Protein AF-A0A964ZBW1-F1 (afdb_monomer)

Radius of gyration: 27.6 Å; Cα contacts (8 Å, |Δi|>4): 108; chains: 1; bounding box: 84×56×41 Å

Mean predicted aligned error: 14.52 Å

pLDDT: mean 73.51, std 18.36, range [41.0, 96.06]

Sequence (143 aa):
MKLNLQGILCLIVYFSMVITTFQQTAPAMDRKSDAPKLTPKEVFEKRLLPIFKSPDPSSCVQCHLSGVDLKDYILPSHEDTFVSLRDLGLIDLDAPEKSKILALINRGNGEGGGAAKIHQKIRDAELEAFTDWIKRSAADPKL

Foldseek 3Di:
DDDDDPDPPDDDPPPPDDPPPPPPPPPPPPPPPPPPPDALQRLCVVQVVVLLPDPDFQLLCQAPPPNDGPNNLDDPGSVSSLVSCVVVQQADLVCRLPRVVLVSLVRDPDDDDDVNVVSVVSSVSNSVSSSSSSVNVSPDPVD

Solvent-accessible surface area (backbone atoms only — not comparable to full-atom values): 9043 Å² total; per-residue (Å²): 137,80,89,84,95,84,75,86,82,86,79,74,100,72,83,84,83,81,83,72,79,80,75,78,75,69,76,85,72,81,68,71,70,84,63,83,78,71,50,42,56,50,39,34,62,71,53,46,46,56,56,60,69,39,91,60,79,54,64,34,61,77,44,78,53,84,93,47,48,63,61,78,60,60,47,102,42,57,64,57,21,51,51,51,36,37,76,71,64,32,45,34,73,93,45,44,90,69,11,51,54,55,56,49,46,68,44,69,88,79,67,86,59,71,68,41,53,55,52,47,54,50,30,53,51,50,43,52,44,49,50,55,29,44,50,45,38,62,69,35,91,91,103

Structure (mmCIF, N/CA/C/O backbone):
data_AF-A0A964ZBW1-F1
#
_entry.id   AF-A0A964ZBW1-F1
#
loop_
_atom_site.group_PDB
_atom_site.id
_atom_site.type_symbol
_atom_site.label_atom_id
_atom_site.label_alt_id
_atom_site.label_comp_id
_atom_site.label_asym_id
_atom_site.label_entity_id
_atom_site.label_seq_id
_atom_site.pdbx_PDB_ins_code
_atom_site.Cartn_x
_atom_site.Cartn_y
_atom_site.Cartn_z
_atom_site.occupancy
_atom_site.B_iso_or_equiv
_atom_site.auth_seq_id
_atom_site.auth_comp_id
_atom_site.auth_asym_id
_atom_site.auth_atom_id
_atom_site.pdbx_PDB_model_num
ATOM 1 N N . MET A 1 1 ? 70.724 31.265 -3.031 1.00 44.59 1 MET A N 1
ATOM 2 C CA . MET A 1 1 ? 71.498 30.837 -1.845 1.00 44.59 1 MET A CA 1
ATOM 3 C C . MET A 1 1 ? 71.174 31.794 -0.705 1.00 44.59 1 MET A C 1
ATOM 5 O O . MET A 1 1 ? 71.183 32.990 -0.955 1.00 44.59 1 MET A O 1
ATOM 9 N N . LYS A 1 2 ? 70.905 31.243 0.489 1.00 46.47 2 LYS A N 1
ATOM 10 C CA . LYS A 1 2 ? 70.581 31.892 1.780 1.00 46.47 2 LYS A CA 1
ATOM 11 C C . LYS A 1 2 ? 69.132 32.364 1.982 1.00 46.47 2 LYS A C 1
ATOM 13 O O . LYS A 1 2 ? 68.783 33.507 1.723 1.00 46.47 2 LYS A O 1
ATOM 18 N N . LEU A 1 3 ? 68.335 31.454 2.555 1.00 47.34 3 LEU A N 1
ATOM 19 C CA . LEU A 1 3 ? 67.307 31.817 3.532 1.00 47.34 3 LEU A CA 1
ATOM 20 C C . LEU A 1 3 ? 67.989 32.562 4.693 1.00 47.34 3 LEU A C 1
ATOM 22 O O . LEU A 1 3 ? 69.063 32.136 5.125 1.00 47.34 3 LEU A O 1
ATOM 26 N N . ASN A 1 4 ? 67.365 33.622 5.215 1.00 43.75 4 ASN A N 1
ATOM 27 C CA . ASN A 1 4 ? 67.713 34.151 6.531 1.00 43.75 4 ASN A CA 1
ATOM 28 C C . ASN A 1 4 ? 66.482 34.135 7.448 1.00 43.75 4 ASN A C 1
ATOM 30 O O . ASN A 1 4 ? 65.418 34.664 7.133 1.00 43.75 4 ASN A O 1
ATOM 34 N N . LEU A 1 5 ? 66.688 33.438 8.557 1.00 54.16 5 LEU A N 1
ATOM 35 C CA . LEU A 1 5 ? 65.768 32.900 9.538 1.00 54.16 5 LEU A CA 1
ATOM 36 C C . LEU A 1 5 ? 65.929 33.733 10.817 1.00 54.16 5 LEU A C 1
ATOM 38 O O . LEU A 1 5 ? 66.432 33.241 11.823 1.00 54.16 5 LEU A O 1
ATOM 42 N N . GLN A 1 6 ? 65.608 35.030 10.753 1.00 53.38 6 GLN A N 1
ATOM 43 C CA . GLN A 1 6 ? 65.904 35.942 11.869 1.00 53.38 6 GLN A CA 1
ATOM 44 C C . GLN A 1 6 ? 64.957 37.147 11.990 1.00 53.38 6 GLN A C 1
ATOM 46 O O . GLN A 1 6 ? 65.357 38.216 12.433 1.00 53.38 6 GLN A O 1
ATOM 51 N N . GLY A 1 7 ? 63.683 36.969 11.622 1.00 43.47 7 GLY A N 1
ATOM 52 C CA . GLY A 1 7 ? 62.650 38.004 11.788 1.00 43.47 7 GLY A CA 1
ATOM 53 C C . GLY A 1 7 ? 61.254 37.488 12.148 1.00 43.47 7 GLY A C 1
ATOM 54 O O . GLY A 1 7 ? 60.292 38.235 12.035 1.00 43.47 7 GLY A O 1
ATOM 55 N N . ILE A 1 8 ? 61.117 36.213 12.535 1.00 51.97 8 ILE A N 1
ATOM 56 C CA . ILE A 1 8 ? 59.806 35.583 12.814 1.00 51.97 8 ILE A CA 1
ATOM 57 C C . ILE A 1 8 ? 59.511 35.507 14.325 1.00 51.97 8 ILE A C 1
ATOM 59 O O . ILE A 1 8 ? 58.393 35.218 14.738 1.00 51.97 8 ILE A O 1
ATOM 63 N N . LEU A 1 9 ? 60.479 35.861 15.173 1.00 48.81 9 LEU A N 1
ATOM 64 C CA . LEU A 1 9 ? 60.223 36.186 16.572 1.00 48.81 9 LEU A CA 1
ATOM 65 C C . LEU A 1 9 ? 60.255 37.706 16.715 1.00 48.81 9 LEU A C 1
ATOM 67 O O . LEU A 1 9 ? 61.332 38.280 16.624 1.00 48.81 9 LEU A O 1
ATOM 71 N N . CYS A 1 10 ? 59.085 38.311 16.936 1.00 44.78 10 CYS A N 1
ATOM 72 C CA . CYS A 1 10 ? 58.839 39.615 17.586 1.00 44.78 10 CYS A CA 1
ATOM 73 C C . CYS A 1 10 ? 57.810 40.498 16.855 1.00 44.78 10 CYS A C 1
ATOM 75 O O . CYS A 1 10 ? 57.950 41.715 16.817 1.00 44.78 10 CYS A O 1
ATOM 77 N N . LEU A 1 11 ? 56.740 39.914 16.310 1.00 41.00 11 LEU A N 1
ATOM 78 C CA . LEU A 1 11 ? 55.524 40.667 16.009 1.00 41.00 11 LEU A CA 1
ATOM 79 C C . LEU A 1 11 ? 54.299 39.871 16.492 1.00 41.00 11 LEU A C 1
ATOM 81 O O . LEU A 1 11 ? 53.856 38.929 15.846 1.00 41.00 11 LEU A O 1
ATOM 85 N N . ILE A 1 12 ? 53.741 40.337 17.619 1.00 47.09 12 ILE A N 1
ATOM 86 C CA . ILE A 1 12 ? 52.287 40.389 17.863 1.00 47.09 12 ILE A CA 1
ATOM 87 C C . ILE A 1 12 ? 51.665 39.017 18.227 1.00 47.09 12 ILE A C 1
ATOM 89 O O . ILE A 1 12 ? 50.842 38.472 17.510 1.00 47.09 12 ILE A O 1
ATOM 93 N N . VAL A 1 13 ? 52.016 38.345 19.326 1.00 50.41 13 VAL A N 1
ATOM 94 C CA . VAL A 1 13 ? 51.515 38.518 20.721 1.00 50.41 13 VAL A CA 1
ATOM 95 C C . VAL A 1 13 ? 50.297 39.449 20.960 1.00 50.41 13 VAL A C 1
ATOM 97 O O . VAL A 1 13 ? 50.117 39.951 22.060 1.00 50.41 13 VAL A O 1
ATOM 100 N N . TYR A 1 14 ? 49.415 39.682 19.982 1.00 48.00 14 TYR A N 1
ATOM 101 C CA . TYR A 1 14 ? 48.236 40.561 20.149 1.00 48.00 14 TYR A CA 1
ATOM 102 C C . TYR A 1 14 ? 46.998 40.035 19.409 1.00 48.00 14 TYR A C 1
ATOM 104 O O . TYR A 1 14 ? 46.269 40.774 18.757 1.00 48.00 14 TYR A O 1
ATOM 112 N N . PHE A 1 15 ? 46.742 38.731 19.508 1.00 46.47 15 PHE A N 1
ATOM 113 C CA . PHE A 1 15 ? 45.448 38.160 19.114 1.00 46.47 15 PHE A CA 1
ATOM 114 C C . PHE A 1 15 ? 44.935 37.159 20.157 1.00 46.47 15 PHE A C 1
ATOM 116 O O . PHE A 1 15 ? 44.392 36.107 19.845 1.00 46.47 15 PHE A O 1
ATOM 123 N N . SER A 1 16 ? 45.137 37.503 21.429 1.00 49.66 16 SER A N 1
ATOM 124 C CA . SER A 1 16 ? 44.541 36.827 22.579 1.00 49.66 16 SER A CA 1
ATOM 125 C C . SER A 1 16 ? 43.699 37.840 23.332 1.00 49.66 16 SER A C 1
ATOM 127 O O . SER A 1 16 ? 44.218 38.491 24.227 1.00 49.66 16 SER A O 1
ATOM 129 N N . MET A 1 17 ? 42.434 38.005 22.947 1.00 52.00 17 MET A N 1
ATOM 130 C CA . MET A 1 17 ? 41.309 38.258 23.859 1.00 52.00 17 MET A CA 1
ATOM 131 C C . MET A 1 17 ? 40.070 38.692 23.075 1.00 52.00 17 MET A C 1
ATOM 133 O O . MET A 1 17 ? 40.115 39.621 22.279 1.00 52.00 17 MET A O 1
ATOM 137 N N . VAL A 1 18 ? 38.947 38.057 23.412 1.00 59.47 18 VAL A N 1
ATOM 138 C CA . VAL A 1 18 ? 37.574 38.423 23.039 1.00 59.47 18 VAL A CA 1
ATOM 139 C C . VAL A 1 18 ? 37.135 38.024 21.624 1.00 59.47 18 VAL A C 1
ATOM 141 O O . VAL A 1 18 ? 36.683 38.839 20.830 1.00 59.47 18 VAL A O 1
ATOM 144 N N . ILE A 1 19 ? 37.105 36.717 21.354 1.00 53.56 19 ILE A N 1
ATOM 145 C CA . ILE A 1 19 ? 35.885 36.167 20.747 1.00 53.56 19 ILE A CA 1
ATOM 146 C C . ILE A 1 19 ? 35.137 35.503 21.894 1.00 53.56 19 ILE A C 1
ATOM 148 O O . ILE A 1 19 ? 35.285 34.313 22.164 1.00 53.56 19 ILE A O 1
ATOM 152 N N . THR A 1 20 ? 34.410 36.332 22.645 1.00 55.03 20 THR A N 1
ATOM 153 C CA . THR A 1 20 ? 33.394 35.857 23.576 1.00 55.03 20 THR A CA 1
ATOM 154 C C . THR A 1 20 ? 32.469 34.947 22.790 1.00 55.03 20 THR A C 1
ATOM 156 O O . THR A 1 20 ? 31.887 35.347 21.782 1.00 55.03 20 THR A O 1
ATOM 159 N N . THR A 1 21 ? 32.386 33.710 23.251 1.00 60.09 21 THR A N 1
ATOM 160 C CA . THR A 1 21 ? 31.393 32.719 22.878 1.00 60.09 21 THR A CA 1
ATOM 161 C C . THR A 1 21 ? 30.005 33.350 22.927 1.00 60.09 21 THR A C 1
ATOM 163 O O . THR A 1 21 ? 29.377 33.432 23.981 1.00 60.09 21 THR A O 1
ATOM 166 N N . PHE A 1 22 ? 29.496 33.793 21.777 1.00 55.44 22 PHE A N 1
ATOM 167 C CA . PHE A 1 22 ? 28.068 34.024 21.621 1.00 55.44 22 PHE A CA 1
ATOM 168 C C . PHE A 1 22 ? 27.422 32.645 21.474 1.00 55.44 22 PHE A C 1
ATOM 170 O O . PHE A 1 22 ? 27.165 32.146 20.380 1.00 55.44 22 PHE A O 1
ATOM 177 N N . GLN A 1 23 ? 27.261 31.983 22.620 1.00 50.81 23 GLN A N 1
ATOM 178 C CA . GLN A 1 23 ? 26.439 30.798 22.772 1.00 50.81 23 GLN A CA 1
ATOM 179 C C . GLN A 1 23 ? 25.000 31.252 22.521 1.00 50.81 23 GLN A C 1
ATOM 181 O O . GLN A 1 23 ? 24.288 31.656 23.437 1.00 50.81 23 GLN A O 1
ATOM 186 N N . GLN A 1 24 ? 24.584 31.252 21.257 1.00 51.09 24 GLN A N 1
ATOM 187 C CA . GLN A 1 24 ? 23.188 31.424 20.900 1.00 51.09 24 GLN A CA 1
ATOM 188 C C . GLN A 1 24 ? 22.459 30.159 21.353 1.00 51.09 24 GLN A C 1
ATOM 190 O O . GLN A 1 24 ? 22.302 29.199 20.601 1.00 51.09 24 GLN A O 1
ATOM 195 N N . THR A 1 25 ? 22.049 30.131 22.619 1.00 57.84 25 THR A N 1
ATO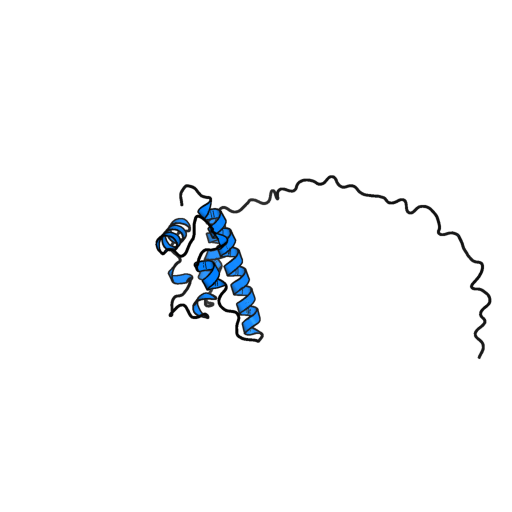M 196 C CA . THR A 1 25 ? 21.014 29.225 23.099 1.00 57.84 25 THR A CA 1
ATOM 197 C C . THR A 1 25 ? 19.711 29.661 22.447 1.00 57.84 25 THR A C 1
ATOM 199 O O . THR A 1 25 ? 18.910 30.401 23.013 1.00 57.84 25 THR A O 1
ATOM 202 N N . ALA A 1 26 ? 19.502 29.217 21.207 1.00 57.31 26 ALA A N 1
ATOM 203 C CA . ALA A 1 26 ? 18.154 29.132 20.685 1.00 57.31 26 ALA A CA 1
ATOM 204 C C . ALA A 1 26 ? 17.374 28.245 21.671 1.00 57.31 26 ALA A C 1
ATOM 206 O O . ALA A 1 26 ? 17.830 27.129 21.951 1.00 57.31 26 ALA A O 1
ATOM 207 N N . PRO A 1 27 ? 16.248 28.705 22.245 1.00 50.81 27 PRO A N 1
ATOM 208 C CA . PRO A 1 27 ? 15.366 27.784 22.933 1.00 50.81 27 PRO A CA 1
ATOM 209 C C . PRO A 1 27 ? 15.023 26.669 21.946 1.00 50.81 27 PRO A C 1
ATOM 211 O O . PRO A 1 27 ? 14.714 26.939 20.781 1.00 50.81 27 PRO A O 1
ATOM 214 N N . ALA A 1 28 ? 15.121 25.423 22.406 1.00 57.31 28 ALA A N 1
ATOM 215 C CA . ALA A 1 28 ? 14.582 24.275 21.704 1.00 57.31 28 ALA A CA 1
ATOM 216 C C . ALA A 1 28 ? 13.068 24.487 21.577 1.00 57.31 28 ALA A C 1
ATOM 218 O O . ALA A 1 28 ? 12.287 24.088 22.435 1.00 57.31 28 ALA A O 1
ATOM 219 N N . MET A 1 29 ? 12.666 25.192 20.521 1.00 48.38 29 MET A N 1
ATOM 220 C CA . MET A 1 29 ? 11.332 25.099 19.966 1.00 48.38 29 MET A CA 1
ATOM 221 C C . MET A 1 29 ? 11.163 23.627 19.618 1.00 48.38 29 MET A C 1
ATOM 223 O O . MET A 1 29 ? 11.760 23.138 18.656 1.00 48.38 29 MET A O 1
ATOM 227 N N . ASP A 1 30 ? 10.399 22.930 20.456 1.00 51.62 30 ASP A N 1
ATOM 228 C CA . ASP A 1 30 ? 9.661 21.731 20.096 1.00 51.62 30 ASP A CA 1
ATOM 229 C C . ASP A 1 30 ? 8.906 22.035 18.796 1.00 51.62 30 ASP A C 1
ATOM 231 O O . ASP A 1 30 ? 7.764 22.486 18.787 1.00 51.62 30 ASP A O 1
ATOM 235 N N . ARG A 1 31 ? 9.589 21.849 17.667 1.00 54.47 31 ARG A N 1
ATOM 236 C CA . ARG A 1 31 ? 8.966 21.710 16.363 1.00 54.47 31 ARG A CA 1
ATOM 237 C C . ARG A 1 31 ? 8.469 20.271 16.296 1.00 54.47 31 ARG A C 1
ATOM 239 O O . ARG A 1 31 ? 8.996 19.452 15.542 1.00 54.47 31 ARG A O 1
ATOM 246 N N . LYS A 1 32 ? 7.393 19.969 17.027 1.00 56.03 32 LYS A N 1
ATOM 247 C CA . LYS A 1 32 ? 6.338 19.141 16.443 1.00 56.03 32 LYS A CA 1
ATOM 248 C C . LYS A 1 32 ? 6.061 19.780 15.096 1.00 56.03 32 LYS A C 1
ATOM 250 O O . LYS A 1 32 ? 5.644 20.926 15.020 1.00 56.03 32 LYS A O 1
ATOM 255 N N . SER A 1 33 ? 6.494 19.104 14.043 1.00 45.69 33 SER A N 1
ATOM 256 C CA . SER A 1 33 ? 6.383 19.604 12.685 1.00 45.69 33 SER A CA 1
ATOM 257 C C . SER A 1 33 ? 4.916 19.946 12.415 1.00 45.69 33 SER A C 1
ATOM 259 O O . SER A 1 33 ? 4.112 19.042 12.223 1.00 45.69 33 SER A O 1
ATOM 261 N N . ASP A 1 34 ? 4.573 21.237 12.409 1.00 52.00 34 ASP A N 1
ATOM 262 C CA . ASP A 1 34 ? 3.251 21.760 12.027 1.00 52.00 34 ASP A CA 1
ATOM 263 C C . ASP A 1 34 ? 2.988 21.626 10.514 1.00 52.00 34 ASP A C 1
ATOM 265 O O . ASP A 1 34 ? 2.023 22.172 9.979 1.00 52.00 34 ASP A O 1
ATOM 269 N N . ALA A 1 35 ? 3.846 20.901 9.783 1.00 52.41 35 ALA A N 1
ATOM 270 C CA . ALA A 1 35 ? 3.511 20.451 8.444 1.00 52.41 35 ALA A CA 1
ATOM 271 C C . ALA A 1 35 ? 2.244 19.580 8.530 1.00 52.41 35 ALA A C 1
ATOM 273 O O . ALA A 1 35 ? 2.216 18.649 9.342 1.00 52.41 35 ALA A O 1
ATOM 274 N N . PRO A 1 36 ? 1.206 19.832 7.707 1.00 58.16 36 PRO A N 1
ATOM 275 C CA . PRO A 1 36 ? 0.001 19.016 7.709 1.00 58.16 36 PRO A CA 1
ATOM 276 C C . PRO A 1 36 ? 0.370 17.541 7.562 1.00 58.16 36 PRO A C 1
ATOM 278 O O . PRO A 1 36 ? 0.934 17.116 6.549 1.00 58.16 36 PRO A O 1
ATOM 281 N N . LYS A 1 37 ? 0.089 16.750 8.600 1.00 80.19 37 LYS A N 1
ATOM 282 C CA . LYS A 1 37 ? 0.318 15.310 8.562 1.00 80.19 37 LYS A CA 1
ATOM 283 C C . LYS A 1 37 ? -0.719 14.743 7.590 1.00 80.19 37 LYS A C 1
ATOM 285 O O . LYS A 1 37 ? -1.890 14.674 7.942 1.00 80.19 37 LYS A O 1
ATOM 290 N N . LEU A 1 38 ? -0.291 14.366 6.384 1.00 88.69 38 LEU A N 1
ATOM 291 C CA . LEU A 1 38 ? -1.180 13.820 5.349 1.00 88.69 38 LEU A CA 1
ATOM 292 C C . LEU A 1 38 ? -2.079 12.710 5.916 1.00 88.69 38 LEU A C 1
ATOM 294 O O . LEU A 1 38 ? -1.613 11.831 6.645 1.00 88.69 38 LEU A O 1
ATOM 298 N N . THR A 1 39 ? -3.361 12.728 5.580 1.00 92.75 39 THR A N 1
ATOM 299 C CA . THR A 1 39 ? -4.277 11.628 5.920 1.00 92.75 39 THR A CA 1
ATOM 300 C C . THR A 1 39 ? -3.859 10.326 5.212 1.00 92.75 39 THR A C 1
ATOM 302 O O . THR A 1 39 ? -3.140 10.390 4.210 1.00 92.75 39 THR A O 1
ATOM 305 N N . PRO A 1 40 ? -4.291 9.137 5.683 1.00 93.12 40 PRO A N 1
ATOM 306 C CA . PRO A 1 40 ? -4.052 7.878 4.970 1.00 93.12 40 PRO A CA 1
ATOM 307 C C . PRO A 1 40 ? -4.448 7.956 3.487 1.00 93.12 40 PRO A C 1
ATOM 309 O O . PRO A 1 40 ? -3.657 7.619 2.605 1.00 93.12 40 PRO A O 1
ATOM 312 N N . LYS A 1 41 ? -5.631 8.517 3.212 1.00 94.50 41 LYS A N 1
ATOM 313 C CA . LYS A 1 41 ? -6.131 8.775 1.860 1.00 94.50 41 LYS A CA 1
ATOM 314 C C . LYS A 1 41 ? -5.207 9.685 1.052 1.00 94.50 41 LYS A C 1
ATOM 316 O O . LYS A 1 41 ? -4.879 9.368 -0.084 1.00 94.50 41 LYS A O 1
ATOM 321 N N . GLU A 1 42 ? -4.740 10.792 1.623 1.00 94.44 42 GLU A N 1
ATOM 322 C CA . GLU A 1 42 ? -3.827 11.685 0.905 1.00 94.44 42 GLU A CA 1
ATOM 323 C C . GLU A 1 42 ? -2.466 11.044 0.627 1.00 94.44 42 GLU A C 1
ATOM 325 O O . GLU A 1 42 ? -1.884 11.302 -0.424 1.00 94.44 42 GLU A O 1
ATOM 330 N N . VAL A 1 43 ? -1.946 10.215 1.538 1.00 93.06 43 VAL A N 1
ATOM 331 C CA . VAL A 1 43 ? -0.731 9.426 1.280 1.00 93.06 43 VAL A CA 1
ATOM 332 C C . VAL A 1 43 ? -0.976 8.473 0.112 1.00 93.06 43 VAL A C 1
ATOM 334 O O . VAL A 1 43 ? -0.161 8.420 -0.810 1.00 93.06 43 VAL A O 1
ATOM 337 N N . PHE A 1 44 ? -2.118 7.786 0.100 1.00 92.50 44 PHE A N 1
ATOM 338 C CA . PHE A 1 44 ? -2.512 6.914 -1.001 1.00 92.50 44 PHE A CA 1
ATOM 339 C C . PHE A 1 44 ? -2.574 7.665 -2.338 1.00 92.50 44 PHE A C 1
ATOM 341 O O . PHE A 1 44 ? -1.904 7.298 -3.302 1.00 92.50 44 PHE A O 1
ATOM 348 N N . GLU A 1 45 ? -3.303 8.775 -2.391 1.00 92.50 45 GLU A N 1
ATOM 349 C CA . GLU A 1 45 ? -3.517 9.531 -3.625 1.00 92.50 45 GLU A CA 1
ATOM 350 C C . GLU A 1 45 ? -2.253 10.230 -4.137 1.00 92.50 45 GLU A C 1
ATOM 352 O O . GLU A 1 45 ? -2.010 10.260 -5.344 1.00 92.50 45 GLU A O 1
ATOM 357 N N . LYS A 1 46 ? -1.445 10.799 -3.235 1.00 92.19 46 LYS A N 1
ATOM 358 C CA . LYS A 1 46 ? -0.281 11.622 -3.603 1.00 92.19 46 LYS A CA 1
ATOM 359 C C . LYS A 1 46 ? 0.995 10.810 -3.793 1.00 92.19 46 LYS A C 1
ATOM 361 O O . LYS A 1 46 ? 1.887 11.277 -4.496 1.00 92.19 46 LYS A O 1
ATOM 366 N N . ARG A 1 47 ? 1.123 9.644 -3.148 1.00 90.31 47 ARG A N 1
ATOM 367 C CA . ARG A 1 47 ? 2.376 8.866 -3.134 1.00 90.31 47 ARG A CA 1
ATOM 368 C C . ARG A 1 47 ? 2.229 7.483 -3.752 1.00 90.31 47 ARG A C 1
ATOM 370 O O . ARG A 1 47 ? 3.115 7.082 -4.491 1.00 90.31 47 ARG A O 1
ATOM 377 N N . LEU A 1 48 ? 1.128 6.779 -3.493 1.00 86.81 48 LEU A N 1
ATOM 378 C CA . LEU A 1 48 ? 0.933 5.406 -3.969 1.00 86.81 48 LEU A CA 1
ATOM 379 C C . LEU A 1 48 ? 0.328 5.363 -5.380 1.00 86.81 48 LEU A C 1
ATOM 381 O O . LEU A 1 48 ? 0.895 4.734 -6.269 1.00 86.81 48 LEU A O 1
ATOM 385 N N . LEU A 1 49 ? -0.758 6.100 -5.640 1.00 87.38 49 LEU A N 1
ATOM 386 C CA . LEU A 1 49 ? -1.392 6.126 -6.966 1.00 87.38 49 LEU A CA 1
ATOM 387 C C . LEU A 1 49 ? -0.443 6.513 -8.116 1.00 87.38 49 LEU A C 1
ATOM 389 O O . LEU A 1 49 ? -0.532 5.874 -9.166 1.00 87.38 49 LEU A O 1
ATOM 393 N N . PRO A 1 50 ? 0.458 7.509 -7.985 1.00 86.56 50 PRO A N 1
ATOM 394 C CA . PRO A 1 50 ? 1.389 7.844 -9.063 1.00 86.56 50 PRO A CA 1
ATOM 395 C C . PRO A 1 50 ? 2.354 6.705 -9.406 1.00 86.56 50 PRO A C 1
ATOM 397 O O . PRO A 1 50 ? 2.661 6.513 -10.580 1.00 86.56 50 PRO A O 1
ATOM 400 N N . ILE A 1 51 ? 2.786 5.925 -8.409 1.00 77.31 51 ILE A N 1
ATOM 401 C CA . ILE A 1 51 ? 3.652 4.756 -8.608 1.00 77.31 51 ILE A CA 1
ATOM 402 C C . ILE A 1 51 ? 2.917 3.710 -9.460 1.00 77.31 51 ILE A C 1
ATOM 404 O O . ILE A 1 51 ? 3.470 3.210 -10.435 1.00 77.31 51 ILE A O 1
ATOM 408 N N . PHE A 1 52 ? 1.642 3.438 -9.168 1.00 73.06 52 PHE A N 1
ATOM 409 C CA . PHE A 1 52 ? 0.856 2.445 -9.916 1.00 73.06 52 PHE A CA 1
ATOM 410 C C . PHE A 1 52 ? 0.471 2.891 -11.323 1.00 73.06 52 PHE A C 1
ATOM 412 O O . PHE A 1 52 ? 0.397 2.069 -12.235 1.00 73.06 52 PHE A O 1
ATOM 419 N N . LYS A 1 53 ? 0.232 4.191 -11.510 1.00 78.94 53 LYS A N 1
ATOM 420 C CA . LYS A 1 53 ? -0.093 4.774 -12.819 1.00 78.94 53 LYS A CA 1
ATOM 421 C C . LYS A 1 53 ? 1.125 4.924 -13.725 1.00 78.94 53 LYS A C 1
ATOM 423 O O . LYS A 1 53 ? 0.947 5.216 -14.907 1.00 78.94 53 LYS A O 1
ATOM 428 N N . SER A 1 54 ? 2.336 4.747 -13.195 1.00 76.25 54 SER A N 1
ATOM 429 C CA . SER A 1 54 ? 3.539 4.750 -14.016 1.00 76.25 54 SER A CA 1
ATOM 430 C C . SER A 1 54 ? 3.453 3.644 -15.077 1.00 76.25 54 SER A C 1
ATOM 432 O O . SER A 1 54 ? 3.020 2.527 -14.764 1.00 76.25 54 SER A O 1
ATOM 434 N N . PRO A 1 55 ? 3.860 3.918 -16.330 1.00 72.44 55 PRO A N 1
ATOM 435 C CA . PRO A 1 55 ? 4.030 2.874 -17.335 1.00 72.44 55 PRO A CA 1
ATOM 436 C C . PRO A 1 55 ? 5.159 1.903 -16.964 1.00 72.44 55 PRO A C 1
ATOM 438 O O . PRO A 1 55 ? 5.188 0.785 -17.477 1.00 72.44 55 PRO A O 1
ATOM 441 N N . ASP A 1 56 ? 6.055 2.303 -16.058 1.00 70.31 56 ASP A N 1
ATOM 442 C CA . ASP A 1 56 ? 7.098 1.427 -15.548 1.00 70.31 56 ASP A CA 1
ATOM 443 C C . ASP A 1 56 ? 6.495 0.315 -14.664 1.00 70.31 56 ASP A C 1
ATOM 445 O O . ASP A 1 56 ? 5.501 0.534 -13.950 1.00 70.31 56 ASP A O 1
ATOM 449 N N . PRO A 1 57 ? 7.065 -0.901 -14.706 1.00 65.69 57 PRO A N 1
ATOM 450 C CA . PRO A 1 57 ? 6.686 -1.965 -13.786 1.00 65.69 57 PRO A CA 1
ATOM 451 C C . PRO A 1 57 ? 6.948 -1.553 -12.331 1.00 65.69 57 PRO A C 1
ATOM 453 O O . PRO A 1 57 ? 7.969 -0.925 -12.041 1.00 65.69 57 PRO A O 1
ATOM 456 N N . SER A 1 58 ? 6.055 -1.946 -11.413 1.00 65.94 58 SER A N 1
ATOM 457 C CA . SER A 1 58 ? 6.337 -1.829 -9.975 1.00 65.94 58 SER A CA 1
ATOM 458 C C . SER A 1 58 ? 7.547 -2.691 -9.608 1.00 65.94 58 SER A C 1
ATOM 460 O O . SER A 1 58 ? 7.881 -3.653 -10.309 1.00 65.94 58 SER A O 1
ATOM 462 N N . SER A 1 59 ? 8.214 -2.411 -8.488 1.00 63.72 59 SER A N 1
ATOM 463 C CA . SER A 1 59 ? 9.343 -3.267 -8.094 1.00 63.72 59 SER A CA 1
ATOM 464 C C . SER A 1 59 ? 8.940 -4.723 -7.794 1.00 63.72 59 SER A C 1
ATOM 466 O O . SER A 1 59 ? 9.776 -5.629 -7.870 1.00 63.72 59 SER A O 1
ATOM 468 N N . CYS A 1 60 ? 7.652 -4.963 -7.514 1.00 55.56 60 CYS A N 1
ATOM 469 C CA . CYS A 1 60 ? 7.100 -6.270 -7.161 1.00 55.56 60 CYS A CA 1
ATOM 470 C C . CYS A 1 60 ? 7.087 -7.265 -8.330 1.00 55.56 60 CYS A C 1
ATOM 472 O O . CYS A 1 60 ? 7.357 -8.448 -8.111 1.00 55.56 60 CYS A O 1
ATOM 474 N N . VAL A 1 61 ? 6.868 -6.816 -9.575 1.00 53.97 61 VAL A N 1
ATOM 475 C CA . VAL A 1 61 ? 6.898 -7.726 -10.742 1.00 53.97 61 VAL A CA 1
ATOM 476 C C . VAL A 1 61 ? 8.306 -8.205 -11.092 1.00 53.97 61 VAL A C 1
ATOM 478 O O . VAL A 1 61 ? 8.465 -9.178 -11.824 1.00 53.97 61 VAL A O 1
ATOM 481 N N . GLN A 1 62 ? 9.341 -7.553 -10.558 1.00 54.88 62 GLN A N 1
ATOM 482 C CA . GLN A 1 62 ? 10.728 -7.922 -10.827 1.00 54.88 62 GLN A CA 1
ATOM 483 C C . GLN A 1 62 ? 11.244 -9.034 -9.899 1.00 54.88 62 GLN A C 1
ATOM 485 O O . GLN A 1 62 ? 12.281 -9.623 -10.191 1.00 54.88 62 GLN A O 1
ATOM 490 N N . CYS A 1 63 ? 10.545 -9.348 -8.796 1.00 54.16 63 CYS A N 1
ATOM 491 C CA . CYS A 1 63 ? 11.126 -10.134 -7.702 1.00 54.16 63 CYS A CA 1
ATOM 492 C C . CYS A 1 63 ? 10.284 -11.330 -7.226 1.00 54.16 63 CYS A C 1
ATOM 494 O O . CYS A 1 63 ? 10.195 -11.610 -6.033 1.00 54.16 63 CYS A O 1
ATOM 496 N N . HIS A 1 64 ? 9.792 -12.148 -8.160 1.00 45.59 64 HIS A N 1
ATOM 497 C CA . HIS A 1 64 ? 9.402 -13.543 -7.881 1.00 45.59 64 HIS A CA 1
ATOM 498 C C . HIS A 1 64 ? 8.020 -13.793 -7.248 1.00 45.59 64 HIS A C 1
ATOM 500 O O . HIS A 1 64 ? 7.706 -14.950 -6.951 1.00 45.59 64 HIS A O 1
ATOM 506 N N . LEU A 1 65 ? 7.155 -12.785 -7.088 1.00 46.12 65 LEU A N 1
ATOM 507 C CA . LEU A 1 65 ? 5.755 -13.033 -6.722 1.00 46.12 65 LEU A CA 1
ATOM 508 C C . LEU A 1 65 ? 4.952 -13.494 -7.952 1.00 46.12 65 LEU A C 1
ATOM 510 O O . LEU A 1 65 ? 4.094 -12.776 -8.432 1.00 46.12 65 LEU A O 1
ATOM 514 N N . SER A 1 66 ? 5.273 -14.672 -8.498 1.00 48.44 66 SER A N 1
ATOM 515 C CA . SER A 1 66 ? 4.413 -15.478 -9.389 1.00 48.44 66 SER A CA 1
ATOM 516 C C . SER A 1 66 ? 3.535 -14.702 -10.394 1.00 48.44 66 SER A C 1
ATOM 518 O O . SER A 1 66 ? 2.346 -14.978 -10.502 1.00 48.44 66 SER A O 1
ATOM 520 N N . GLY A 1 67 ? 4.096 -13.724 -11.115 1.00 52.50 67 GLY A N 1
ATOM 521 C CA . GLY A 1 67 ? 3.357 -12.963 -12.131 1.00 52.50 67 GLY A CA 1
ATOM 522 C C . GLY A 1 67 ? 2.260 -12.027 -11.606 1.00 52.50 67 GLY A C 1
ATOM 523 O O . GLY A 1 67 ? 1.378 -11.679 -12.381 1.00 52.50 67 GLY A O 1
ATOM 524 N N . VAL A 1 68 ? 2.302 -11.632 -10.331 1.00 57.34 68 VAL A N 1
ATOM 525 C CA . VAL A 1 68 ? 1.345 -10.691 -9.732 1.00 57.34 68 VAL A CA 1
ATOM 526 C C . VAL A 1 68 ? 1.996 -9.314 -9.604 1.00 57.34 68 VAL A C 1
ATOM 528 O O . VAL A 1 68 ? 3.040 -9.169 -8.960 1.00 57.34 68 VAL A O 1
ATOM 531 N N . ASP A 1 69 ? 1.394 -8.305 -10.232 1.00 68.50 69 ASP A N 1
ATOM 532 C CA . ASP A 1 69 ? 1.814 -6.913 -10.088 1.00 68.50 69 ASP A CA 1
ATOM 533 C C . ASP A 1 69 ? 1.223 -6.342 -8.798 1.00 68.50 69 ASP A C 1
ATOM 535 O O . ASP A 1 69 ? 0.083 -6.617 -8.434 1.00 68.50 69 ASP A O 1
ATOM 539 N N . LEU A 1 70 ? 1.977 -5.489 -8.106 1.00 68.56 70 LEU A N 1
ATOM 540 C CA . LEU A 1 70 ? 1.441 -4.706 -6.997 1.00 68.56 70 LEU A CA 1
ATOM 541 C C . LEU A 1 70 ? 0.189 -3.920 -7.415 1.00 68.56 70 LEU A C 1
ATOM 543 O O . LEU A 1 70 ? -0.710 -3.729 -6.600 1.00 68.56 70 LEU A O 1
ATOM 547 N N . LYS A 1 71 ? 0.116 -3.524 -8.695 1.00 74.44 71 LYS A N 1
ATOM 548 C CA . LYS A 1 71 ? -1.053 -2.890 -9.320 1.00 74.44 71 LYS A CA 1
ATOM 549 C C . LYS A 1 71 ? -2.326 -3.744 -9.221 1.00 74.44 71 LYS A C 1
ATOM 551 O O . LYS A 1 71 ? -3.403 -3.166 -9.119 1.00 74.44 71 LYS A O 1
ATOM 556 N N . ASP A 1 72 ? -2.216 -5.072 -9.172 1.00 76.81 72 ASP A N 1
ATOM 557 C CA . ASP A 1 72 ? -3.367 -5.986 -9.095 1.00 76.81 72 ASP A CA 1
ATOM 558 C C . ASP A 1 72 ? -4.079 -5.932 -7.736 1.00 76.81 72 ASP A C 1
ATOM 560 O O . ASP A 1 72 ? -5.235 -6.335 -7.614 1.00 76.81 72 ASP A O 1
ATOM 564 N N . TYR A 1 73 ? -3.410 -5.410 -6.706 1.00 76.50 73 TYR A N 1
ATOM 565 C CA . TYR A 1 73 ? -3.982 -5.261 -5.369 1.00 76.50 73 TYR A CA 1
ATOM 566 C C . TYR A 1 73 ? -4.626 -3.891 -5.129 1.00 76.50 73 TYR A C 1
ATOM 568 O O . TYR A 1 73 ? -5.217 -3.675 -4.070 1.00 76.50 73 TYR A O 1
ATOM 576 N N . ILE A 1 74 ? -4.507 -2.960 -6.079 1.00 81.06 74 ILE A N 1
ATOM 577 C CA . ILE A 1 74 ? -4.965 -1.580 -5.916 1.00 81.06 74 ILE A CA 1
ATOM 578 C C . ILE A 1 74 ? -6.390 -1.445 -6.435 1.00 81.06 74 ILE A C 1
ATOM 580 O O . ILE A 1 74 ? -6.665 -1.593 -7.625 1.00 81.06 74 ILE A O 1
ATOM 584 N N . LEU A 1 75 ? -7.296 -1.127 -5.518 1.00 85.94 75 LEU A N 1
ATOM 585 C CA . LEU A 1 75 ? -8.704 -0.892 -5.801 1.00 85.94 75 LEU A CA 1
ATOM 586 C C . LEU A 1 75 ? -8.973 0.614 -5.998 1.00 85.94 75 LEU A C 1
ATOM 588 O O . LEU A 1 75 ? -8.094 1.444 -5.746 1.00 85.94 75 LEU A O 1
ATOM 592 N N . PRO A 1 76 ? -10.172 1.006 -6.478 1.00 86.31 76 PRO A N 1
ATOM 593 C CA . PRO A 1 76 ? -10.474 2.399 -6.818 1.00 86.31 76 PRO A CA 1
ATOM 594 C C . PRO A 1 76 ? -10.328 3.402 -5.665 1.00 86.31 76 PRO A C 1
ATOM 596 O O . PRO A 1 76 ? -10.214 4.601 -5.924 1.00 86.31 76 PRO A O 1
ATOM 599 N N . SER A 1 77 ? -10.338 2.934 -4.414 1.00 90.12 77 SER A N 1
ATOM 600 C CA . SER A 1 77 ? -10.191 3.763 -3.221 1.00 90.12 77 SER A CA 1
ATOM 601 C C . SER A 1 77 ? -9.086 3.268 -2.283 1.00 90.12 77 SER A C 1
ATOM 603 O O . SER A 1 77 ? -8.634 2.117 -2.337 1.00 90.12 77 SER A O 1
ATOM 605 N N . HIS A 1 78 ? -8.654 4.174 -1.406 1.00 93.06 78 HIS A N 1
ATOM 606 C CA . HIS A 1 78 ? -7.712 3.885 -0.331 1.00 93.06 78 HIS A CA 1
ATOM 607 C C . HIS A 1 78 ? -8.272 2.810 0.610 1.00 93.06 78 HIS A C 1
ATOM 609 O O . HIS A 1 78 ? -7.551 1.882 0.981 1.00 93.06 78 HIS A O 1
ATOM 615 N N . GLU A 1 79 ? -9.537 2.961 0.983 1.00 94.81 79 GLU A N 1
ATOM 616 C CA . GLU A 1 79 ? -10.251 2.122 1.931 1.00 94.81 79 GLU A CA 1
ATOM 617 C C . GLU A 1 79 ? -10.380 0.700 1.385 1.00 94.81 79 GLU A C 1
ATOM 619 O O . GLU A 1 79 ? -9.955 -0.249 2.043 1.00 94.81 79 GLU A O 1
ATOM 624 N N . ASP A 1 80 ? -10.850 0.563 0.141 1.00 92.00 80 ASP A N 1
ATOM 625 C CA . ASP A 1 80 ? -10.995 -0.739 -0.516 1.00 92.00 80 ASP A CA 1
ATOM 626 C C . ASP A 1 80 ? -9.639 -1.442 -0.636 1.00 92.00 80 ASP A C 1
ATOM 628 O O . ASP A 1 80 ? -9.517 -2.631 -0.345 1.00 92.00 80 ASP A O 1
ATOM 632 N N . THR A 1 81 ? -8.593 -0.700 -1.018 1.00 92.19 81 THR A N 1
ATOM 633 C CA . THR A 1 81 ? -7.239 -1.255 -1.142 1.00 92.19 81 THR A CA 1
ATOM 634 C C . THR A 1 81 ? -6.719 -1.755 0.206 1.00 92.19 81 THR A C 1
ATOM 636 O O . THR A 1 81 ? -6.181 -2.858 0.291 1.00 92.19 81 THR A O 1
ATOM 639 N N . PHE A 1 82 ? -6.877 -0.963 1.270 1.00 94.62 82 PHE A N 1
ATOM 640 C CA . PHE A 1 82 ? -6.404 -1.339 2.602 1.00 94.62 82 PHE A CA 1
ATOM 641 C C . PHE A 1 82 ? -7.154 -2.560 3.143 1.00 94.62 82 PHE A C 1
ATOM 643 O O . PHE A 1 82 ? -6.517 -3.517 3.584 1.00 94.62 82 PHE A O 1
ATOM 650 N N . VAL A 1 83 ? -8.487 -2.556 3.044 1.00 94.06 83 VAL A N 1
ATOM 651 C CA . VAL A 1 83 ? -9.346 -3.671 3.469 1.00 94.06 83 VAL A CA 1
ATOM 652 C C . VAL A 1 83 ? -9.002 -4.944 2.702 1.00 94.06 83 VAL A C 1
ATOM 654 O O . VAL A 1 83 ? -8.785 -5.980 3.320 1.00 94.06 83 VAL A O 1
ATOM 657 N N . SER A 1 84 ? -8.852 -4.865 1.378 1.00 91.88 84 SER A N 1
ATOM 658 C CA . SER A 1 84 ? -8.467 -6.012 0.549 1.00 91.88 84 SER A CA 1
ATOM 659 C C . SER A 1 84 ? -7.116 -6.600 0.976 1.00 91.88 84 SER A C 1
ATOM 661 O O . SER A 1 84 ? -7.001 -7.799 1.228 1.00 91.88 84 SER A O 1
ATOM 663 N N . LEU A 1 85 ? -6.089 -5.760 1.143 1.00 92.12 85 LEU A N 1
ATOM 664 C CA . LEU A 1 85 ? -4.758 -6.208 1.569 1.00 92.12 85 LEU A CA 1
ATOM 665 C C . LEU A 1 85 ? -4.752 -6.791 2.994 1.00 92.1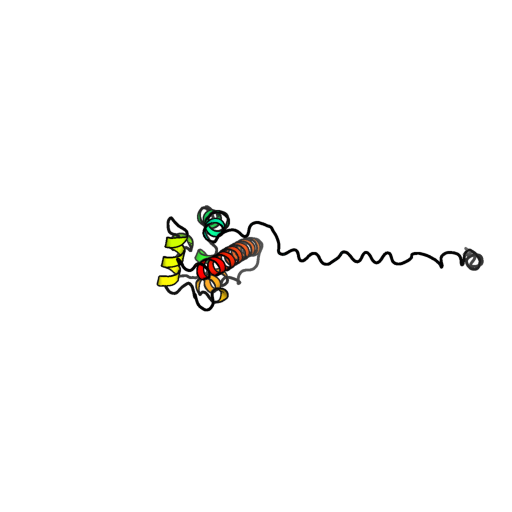2 85 LEU A C 1
ATOM 667 O O . LEU A 1 85 ? -4.027 -7.755 3.263 1.00 92.12 85 LEU A O 1
ATOM 671 N N . ARG A 1 86 ? -5.552 -6.232 3.907 1.00 94.75 86 ARG A N 1
ATOM 672 C CA . ARG A 1 86 ? -5.760 -6.765 5.260 1.00 94.75 86 ARG A CA 1
ATOM 673 C C . ARG A 1 86 ? -6.435 -8.132 5.212 1.00 94.75 86 ARG A C 1
ATOM 675 O O . ARG A 1 86 ? -5.928 -9.073 5.817 1.00 94.75 86 ARG A O 1
ATOM 682 N N . ASP A 1 87 ? -7.521 -8.263 4.459 1.00 93.38 87 ASP A N 1
ATOM 683 C CA . ASP A 1 87 ? -8.324 -9.489 4.385 1.00 93.38 87 ASP A CA 1
ATOM 684 C C . ASP A 1 87 ? -7.567 -10.630 3.678 1.00 93.38 87 ASP A C 1
ATOM 686 O O . ASP A 1 87 ? -7.727 -11.801 4.020 1.00 93.38 87 ASP A O 1
ATOM 690 N N . LEU A 1 88 ? -6.652 -10.295 2.762 1.00 89.81 88 LEU A N 1
ATOM 691 C CA . LEU A 1 88 ? -5.684 -11.230 2.171 1.00 89.81 88 LEU A CA 1
ATOM 692 C C . LEU A 1 88 ? -4.532 -11.611 3.125 1.00 89.81 88 LEU A C 1
ATOM 694 O O . LEU A 1 88 ? -3.668 -12.421 2.773 1.00 89.81 88 LEU A O 1
ATOM 698 N N . GLY A 1 89 ? -4.476 -11.029 4.326 1.00 92.06 89 GLY A N 1
ATOM 699 C CA . GLY A 1 89 ? -3.429 -11.273 5.319 1.00 92.06 89 GLY A CA 1
ATOM 700 C C . GLY A 1 89 ? -2.053 -10.739 4.910 1.00 92.06 89 GLY A C 1
ATOM 701 O O . GLY A 1 89 ? -1.030 -11.311 5.319 1.00 92.06 89 GLY A O 1
ATOM 702 N N . LEU A 1 90 ? -2.020 -9.700 4.064 1.00 91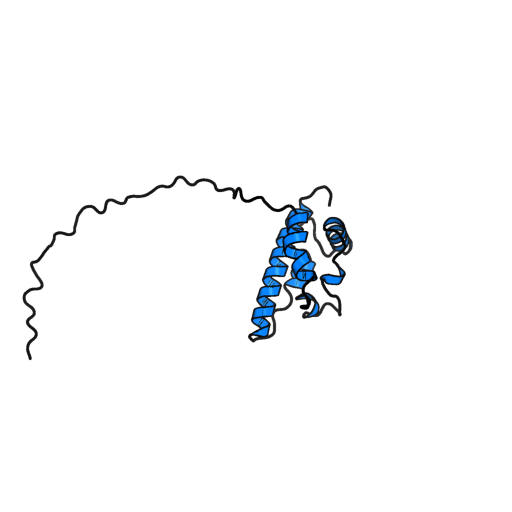.06 90 LEU A N 1
ATOM 703 C CA . LEU A 1 90 ? -0.808 -9.007 3.611 1.00 91.06 90 LEU A CA 1
ATOM 704 C C . LEU A 1 90 ? -0.450 -7.810 4.500 1.00 91.06 90 LEU A C 1
ATOM 706 O O . LEU A 1 90 ? 0.731 -7.456 4.578 1.00 91.06 90 LEU A O 1
ATOM 710 N N . ILE A 1 91 ? -1.444 -7.226 5.173 1.00 94.62 91 ILE A N 1
ATOM 711 C CA . ILE A 1 91 ? -1.282 -6.192 6.200 1.00 94.62 91 ILE A CA 1
ATOM 712 C C . ILE A 1 91 ? -1.458 -6.810 7.585 1.00 94.62 91 ILE A C 1
ATOM 714 O O . ILE A 1 91 ? -2.379 -7.588 7.817 1.00 94.62 91 ILE A O 1
ATOM 718 N N . ASP A 1 92 ? -0.559 -6.441 8.491 1.00 95.75 92 ASP A N 1
ATOM 719 C CA . ASP A 1 92 ? -0.614 -6.779 9.910 1.00 95.75 92 ASP A CA 1
ATOM 720 C C . ASP A 1 92 ? -1.070 -5.532 10.684 1.00 95.75 92 ASP A C 1
ATOM 722 O O . ASP A 1 92 ? -0.409 -4.495 10.630 1.00 95.75 92 ASP A O 1
ATOM 726 N N . LEU A 1 93 ? -2.228 -5.606 11.346 1.00 94.81 93 LEU A N 1
ATOM 727 C CA . LEU A 1 93 ? -2.773 -4.480 12.113 1.00 94.81 93 LEU A CA 1
ATOM 728 C C . LEU A 1 93 ? -2.080 -4.302 13.468 1.00 94.81 93 LEU A C 1
ATOM 730 O O . LEU A 1 93 ? -1.979 -3.175 13.952 1.00 94.81 93 LEU A O 1
ATOM 734 N N . ASP A 1 94 ? -1.582 -5.389 14.058 1.00 94.81 94 ASP A N 1
ATOM 735 C CA . ASP A 1 94 ? -0.907 -5.365 15.356 1.00 94.81 94 ASP A CA 1
ATOM 736 C C . ASP A 1 94 ? 0.538 -4.867 15.210 1.00 94.81 94 ASP A C 1
ATOM 738 O O . ASP A 1 94 ? 1.064 -4.169 16.081 1.00 94.81 94 ASP A O 1
ATOM 742 N N . ALA A 1 95 ? 1.180 -5.201 14.087 1.00 95.94 95 ALA A N 1
ATOM 743 C CA . ALA A 1 95 ? 2.524 -4.759 13.736 1.00 95.94 95 ALA A CA 1
ATOM 744 C C . ALA A 1 95 ? 2.604 -4.260 12.275 1.00 95.94 95 ALA A C 1
ATOM 746 O O . ALA A 1 95 ? 3.190 -4.938 11.424 1.00 95.94 95 ALA A O 1
ATOM 747 N N . PRO A 1 96 ? 2.098 -3.045 11.972 1.00 95.50 96 PRO A N 1
ATOM 748 C CA . PRO A 1 96 ? 2.067 -2.457 10.626 1.00 95.50 96 PRO A CA 1
ATOM 749 C C . PRO A 1 96 ? 3.386 -2.538 9.851 1.00 95.50 96 PRO A C 1
ATOM 751 O O . PRO A 1 96 ? 3.398 -2.867 8.664 1.00 95.50 96 PRO A O 1
ATOM 754 N N . GLU A 1 97 ? 4.517 -2.292 10.514 1.00 93.56 97 GLU A N 1
ATOM 755 C CA . GLU A 1 97 ? 5.859 -2.373 9.925 1.00 93.56 97 GLU A CA 1
ATOM 756 C C . GLU A 1 97 ? 6.329 -3.794 9.580 1.00 93.56 97 GLU A C 1
ATOM 758 O O . GLU A 1 97 ? 7.305 -3.948 8.847 1.00 93.56 97 GLU A O 1
ATOM 763 N N . LYS A 1 98 ? 5.655 -4.829 10.091 1.00 94.06 98 LYS A N 1
ATOM 764 C CA . LYS A 1 98 ? 5.931 -6.242 9.794 1.00 94.06 98 LYS A CA 1
ATOM 765 C C . LYS A 1 98 ? 4.996 -6.824 8.735 1.00 94.06 98 LYS A C 1
ATOM 767 O O . LYS A 1 98 ? 5.108 -8.008 8.419 1.00 94.06 98 LYS A O 1
ATOM 772 N N . SER A 1 99 ? 4.113 -6.002 8.165 1.00 94.25 99 SER A N 1
ATOM 773 C CA . SER A 1 99 ? 3.201 -6.403 7.093 1.00 94.25 99 SER A CA 1
ATOM 774 C C . SER A 1 99 ? 3.947 -7.126 5.968 1.00 94.25 99 SER A C 1
ATOM 776 O O . SER A 1 99 ? 4.972 -6.647 5.471 1.00 94.25 99 SER A O 1
ATOM 778 N N . LYS A 1 100 ? 3.420 -8.274 5.526 1.00 90.44 100 LYS A N 1
ATOM 779 C CA . LYS A 1 100 ? 4.059 -9.114 4.498 1.00 90.44 100 LYS A CA 1
ATOM 780 C C . LYS A 1 100 ? 4.296 -8.345 3.202 1.00 90.44 100 LYS A C 1
ATOM 782 O O . LYS A 1 100 ? 5.323 -8.555 2.565 1.00 90.44 100 LYS A O 1
ATOM 787 N N . ILE A 1 101 ? 3.395 -7.429 2.843 1.00 86.75 101 ILE A N 1
ATOM 788 C CA . ILE A 1 101 ? 3.535 -6.590 1.645 1.00 86.75 101 ILE A CA 1
ATOM 789 C C . ILE A 1 101 ? 4.828 -5.756 1.655 1.00 86.75 101 ILE A C 1
ATOM 791 O O . ILE A 1 101 ? 5.484 -5.634 0.626 1.00 86.75 101 ILE A O 1
ATOM 795 N N . LEU A 1 102 ? 5.269 -5.275 2.824 1.00 89.94 102 LEU A N 1
ATOM 796 C CA . LEU A 1 102 ? 6.526 -4.530 2.962 1.00 89.94 102 LEU A CA 1
ATOM 797 C C . LEU A 1 102 ? 7.738 -5.438 2.739 1.00 89.94 102 LEU A C 1
ATOM 799 O O . LEU A 1 102 ? 8.702 -5.053 2.079 1.00 89.94 102 LEU A O 1
ATOM 803 N N . ALA A 1 103 ? 7.677 -6.673 3.244 1.00 86.25 103 ALA A N 1
ATOM 804 C CA . ALA A 1 103 ? 8.720 -7.663 3.006 1.00 86.25 103 ALA A CA 1
ATOM 805 C C . ALA A 1 103 ? 8.814 -8.057 1.523 1.00 86.25 103 ALA A C 1
ATOM 807 O O . ALA A 1 103 ? 9.916 -8.313 1.040 1.00 86.25 103 ALA A O 1
ATOM 808 N N . LEU A 1 104 ? 7.685 -8.089 0.807 1.00 80.06 104 LEU A N 1
ATOM 809 C CA . LEU A 1 104 ? 7.643 -8.356 -0.632 1.00 80.06 104 LEU A CA 1
ATOM 810 C C . LEU A 1 104 ? 8.281 -7.219 -1.438 1.00 80.06 104 LEU A C 1
ATOM 812 O O . LEU A 1 104 ? 9.152 -7.499 -2.254 1.00 80.06 104 LEU A O 1
ATOM 816 N N . ILE A 1 105 ? 7.940 -5.960 -1.146 1.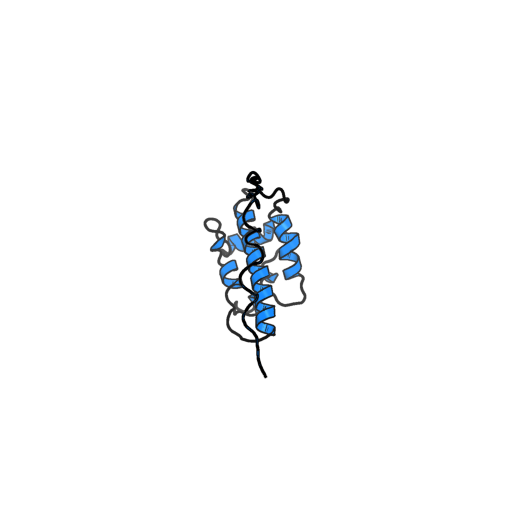00 80.88 105 ILE A N 1
ATOM 817 C CA . ILE A 1 105 ? 8.551 -4.779 -1.789 1.00 80.88 105 ILE A CA 1
ATOM 818 C C . ILE A 1 105 ? 10.071 -4.742 -1.544 1.00 80.88 105 ILE A C 1
ATOM 820 O O . ILE A 1 105 ? 10.859 -4.442 -2.440 1.00 80.88 105 ILE A O 1
ATOM 824 N N . ASN A 1 106 ? 10.507 -5.086 -0.329 1.00 80.19 106 ASN A N 1
ATOM 825 C CA . ASN A 1 106 ? 11.923 -5.063 0.041 1.00 80.19 106 ASN A CA 1
ATOM 826 C C . ASN A 1 106 ? 12.727 -6.265 -0.506 1.00 80.19 106 ASN A C 1
ATOM 828 O O . ASN A 1 106 ? 13.962 -6.248 -0.528 1.00 80.19 106 ASN A O 1
ATOM 832 N N . ARG A 1 107 ? 12.060 -7.341 -0.939 1.00 71.44 107 ARG A N 1
ATOM 833 C CA . ARG A 1 107 ? 12.715 -8.542 -1.468 1.00 71.44 107 ARG A CA 1
ATOM 834 C C . ARG A 1 107 ? 13.060 -8.309 -2.939 1.00 71.44 107 ARG A C 1
ATOM 836 O O . ARG A 1 107 ? 12.243 -8.562 -3.802 1.00 71.44 107 ARG A O 1
ATOM 843 N N . GLY A 1 108 ? 14.278 -7.846 -3.219 1.00 58.94 108 GLY A N 1
ATOM 844 C CA . GLY A 1 108 ? 14.738 -7.610 -4.599 1.00 58.94 108 GLY A CA 1
ATOM 845 C C . GLY A 1 108 ? 16.199 -7.192 -4.759 1.00 58.94 108 GLY A C 1
ATOM 846 O O . GLY A 1 108 ? 16.589 -6.642 -5.787 1.00 58.94 108 GLY A O 1
ATOM 847 N N . ASN A 1 109 ? 17.019 -7.408 -3.732 1.00 54.41 109 ASN A N 1
ATOM 848 C CA . ASN A 1 109 ? 18.408 -6.963 -3.715 1.00 54.41 109 ASN A CA 1
ATOM 849 C C . ASN A 1 109 ? 19.308 -8.074 -4.273 1.00 54.41 109 ASN A C 1
ATOM 851 O O . ASN A 1 109 ? 19.633 -9.013 -3.549 1.00 54.41 109 ASN A O 1
ATOM 855 N N . GLY A 1 110 ? 19.673 -8.009 -5.557 1.00 51.72 110 GLY A N 1
ATOM 856 C CA . GLY A 1 110 ? 20.481 -9.077 -6.158 1.00 51.72 110 GLY A CA 1
ATOM 857 C C . GLY A 1 110 ? 21.345 -8.713 -7.359 1.00 51.72 110 GLY A C 1
ATOM 858 O O . GLY A 1 110 ? 22.439 -9.255 -7.482 1.00 51.72 110 GLY A O 1
ATOM 859 N N . GLU A 1 111 ? 20.929 -7.795 -8.228 1.00 51.50 111 GLU A N 1
ATOM 860 C CA . GLU A 1 111 ? 21.674 -7.565 -9.473 1.00 51.50 111 GLU A CA 1
ATOM 861 C C . GLU A 1 111 ? 22.469 -6.261 -9.399 1.00 51.50 111 GLU A C 1
ATOM 863 O O . GLU A 1 111 ? 21.960 -5.245 -8.947 1.00 51.50 111 GLU A O 1
ATOM 868 N N . GLY A 1 112 ? 23.753 -6.280 -9.762 1.00 55.41 112 GLY A N 1
ATOM 869 C CA . GLY A 1 112 ? 24.606 -5.087 -9.781 1.00 55.41 112 GLY A CA 1
ATOM 870 C C . GLY A 1 112 ? 24.437 -4.274 -11.071 1.00 55.41 112 GLY A C 1
ATOM 871 O O . GLY A 1 112 ? 24.182 -4.837 -12.129 1.00 55.41 112 GLY A O 1
ATOM 872 N N . GLY A 1 113 ? 24.609 -2.945 -11.014 1.00 56.72 113 GLY A N 1
ATOM 873 C CA . GLY A 1 113 ? 24.632 -2.071 -12.203 1.00 56.72 113 GLY A CA 1
ATOM 874 C C . GLY A 1 113 ? 23.870 -0.745 -12.058 1.00 56.72 113 GLY A C 1
ATOM 875 O O . GLY A 1 113 ? 23.387 -0.394 -10.984 1.00 56.72 113 GLY A O 1
ATOM 876 N N . GLY A 1 114 ? 23.776 0.029 -13.147 1.00 54.06 114 GLY A N 1
ATOM 877 C CA . GLY A 1 114 ? 23.037 1.304 -13.185 1.00 54.06 114 GLY A CA 1
ATOM 878 C C . GLY A 1 114 ? 21.515 1.127 -13.116 1.00 54.06 114 GLY A C 1
ATOM 879 O O . GLY A 1 114 ? 20.860 1.805 -12.327 1.00 54.06 114 GLY A O 1
ATOM 880 N N . ALA A 1 115 ? 20.974 0.160 -13.866 1.00 59.41 115 ALA A N 1
ATOM 881 C CA . ALA A 1 115 ? 19.564 -0.229 -13.797 1.00 59.41 115 ALA A CA 1
ATOM 882 C C . ALA A 1 115 ? 19.190 -0.685 -12.379 1.00 59.41 115 ALA A C 1
ATOM 884 O O . ALA A 1 115 ? 18.229 -0.191 -11.802 1.00 59.41 115 ALA A O 1
ATOM 885 N N . ALA A 1 116 ? 20.033 -1.505 -11.748 1.00 64.75 116 ALA A N 1
ATOM 886 C CA . ALA A 1 116 ? 19.845 -1.932 -10.366 1.00 64.75 116 ALA A CA 1
ATOM 887 C C . ALA A 1 116 ? 19.726 -0.779 -9.358 1.00 64.75 116 ALA A C 1
ATOM 889 O O . ALA A 1 116 ? 18.901 -0.842 -8.451 1.00 64.75 116 ALA A O 1
ATOM 890 N N . LYS A 1 1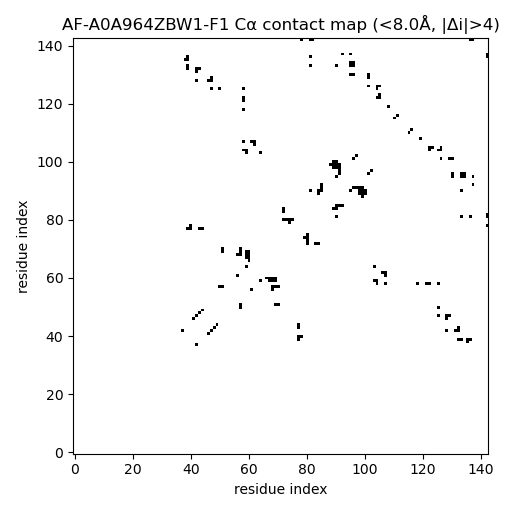17 ? 20.506 0.299 -9.527 1.00 64.81 117 LYS A N 1
ATOM 891 C CA . LYS A 1 117 ? 20.409 1.499 -8.678 1.00 64.81 117 LYS A CA 1
ATOM 892 C C . LYS A 1 117 ? 19.108 2.270 -8.897 1.00 64.81 117 LYS A C 1
ATOM 894 O O . LYS A 1 117 ? 18.563 2.803 -7.936 1.00 64.81 117 LYS A O 1
ATOM 899 N N . ILE A 1 118 ? 18.622 2.355 -10.137 1.00 64.81 118 ILE A N 1
ATOM 900 C CA . ILE A 1 118 ? 17.322 2.974 -10.442 1.00 64.81 118 ILE A CA 1
ATOM 901 C C . ILE A 1 118 ? 16.202 2.142 -9.812 1.00 64.81 118 ILE A C 1
ATOM 903 O O . ILE A 1 118 ? 15.366 2.693 -9.101 1.00 64.81 118 ILE A O 1
ATOM 907 N N . HIS A 1 119 ? 16.250 0.818 -9.966 1.00 73.75 119 HIS A N 1
ATOM 908 C CA . HIS A 1 119 ? 15.296 -0.095 -9.338 1.00 73.75 119 HIS A CA 1
ATOM 909 C C . HIS A 1 119 ? 15.339 -0.022 -7.810 1.00 73.75 119 HIS A C 1
ATOM 911 O O . HIS A 1 119 ? 14.292 -0.066 -7.171 1.00 73.75 119 HIS A O 1
ATOM 917 N N . GLN A 1 120 ? 16.521 0.167 -7.217 1.00 80.31 120 GLN A N 1
ATOM 918 C CA . GLN A 1 120 ? 16.635 0.358 -5.775 1.00 80.31 120 GLN A CA 1
ATOM 919 C C . GLN A 1 120 ? 15.951 1.645 -5.309 1.00 80.31 120 GLN A C 1
ATOM 921 O O . GLN A 1 120 ? 15.203 1.608 -4.344 1.00 80.31 120 GLN A O 1
ATOM 926 N N . LYS A 1 121 ? 16.131 2.765 -6.021 1.00 81.38 121 LYS A N 1
ATOM 927 C CA . LYS A 1 121 ? 15.456 4.026 -5.672 1.00 81.38 121 LYS A CA 1
ATOM 928 C C . LYS A 1 121 ? 13.934 3.918 -5.755 1.00 81.38 121 LYS A C 1
ATOM 930 O O . LYS A 1 121 ? 13.244 4.488 -4.917 1.00 81.38 121 LYS A O 1
ATOM 935 N N . ILE A 1 122 ? 13.423 3.203 -6.759 1.00 79.44 122 ILE A N 1
ATOM 936 C CA . ILE A 1 122 ? 11.983 2.949 -6.904 1.00 79.44 122 ILE A CA 1
ATOM 937 C C . ILE A 1 122 ? 11.487 2.097 -5.731 1.00 79.44 122 ILE A C 1
ATOM 939 O O . ILE A 1 122 ? 10.519 2.480 -5.083 1.00 79.44 122 ILE A O 1
ATOM 943 N N . ARG A 1 123 ? 12.199 1.014 -5.390 1.00 80.94 123 ARG A N 1
ATOM 944 C CA . ARG A 1 123 ? 11.895 0.177 -4.217 1.00 80.94 123 ARG A CA 1
ATOM 945 C C . ARG A 1 123 ? 11.872 0.966 -2.919 1.00 80.94 123 ARG A C 1
ATOM 947 O O . ARG A 1 123 ? 10.941 0.809 -2.141 1.00 80.94 123 ARG A O 1
ATOM 954 N N . ASP A 1 124 ? 12.874 1.807 -2.689 1.00 86.19 124 ASP A N 1
ATOM 955 C CA . ASP A 1 124 ? 12.964 2.601 -1.465 1.00 86.19 124 ASP A CA 1
ATOM 956 C C . ASP A 1 124 ? 11.771 3.568 -1.360 1.00 86.19 124 ASP A C 1
ATOM 958 O O . ASP A 1 124 ? 11.146 3.665 -0.305 1.00 86.19 124 ASP A O 1
ATOM 962 N N . ALA A 1 125 ? 11.400 4.223 -2.468 1.00 86.50 125 ALA A N 1
ATOM 963 C CA . ALA A 1 125 ? 10.245 5.118 -2.519 1.00 86.50 125 ALA A CA 1
ATOM 964 C C . ALA A 1 125 ? 8.912 4.377 -2.303 1.00 86.50 125 ALA A C 1
ATOM 966 O O . ALA A 1 125 ? 8.048 4.861 -1.569 1.00 86.50 125 ALA A O 1
ATOM 967 N N . GLU A 1 126 ? 8.755 3.199 -2.912 1.00 85.31 126 GLU A N 1
ATOM 968 C CA . GLU A 1 126 ? 7.599 2.319 -2.719 1.00 85.31 126 GLU A CA 1
ATOM 969 C C . GLU A 1 126 ? 7.491 1.859 -1.266 1.00 85.31 126 GLU A C 1
ATOM 971 O O . GLU A 1 126 ? 6.439 2.011 -0.643 1.00 85.31 126 GLU A O 1
ATOM 976 N N . LEU A 1 127 ? 8.586 1.350 -0.701 1.00 89.81 127 LEU A N 1
ATOM 977 C CA . LEU A 1 127 ? 8.636 0.851 0.666 1.00 89.81 127 LEU A CA 1
ATOM 978 C C . LEU A 1 127 ? 8.316 1.960 1.668 1.00 89.81 127 LEU A C 1
ATOM 980 O O . LEU A 1 127 ? 7.541 1.742 2.601 1.00 89.81 127 LEU A O 1
ATOM 984 N N . GLU A 1 128 ? 8.872 3.155 1.469 1.00 92.06 128 GLU A N 1
ATOM 985 C CA . GLU A 1 128 ? 8.597 4.314 2.315 1.00 92.06 128 GLU A CA 1
ATOM 986 C C . GLU A 1 128 ? 7.119 4.725 2.238 1.00 92.06 128 GLU A C 1
ATOM 988 O O . GLU A 1 128 ? 6.471 4.909 3.274 1.00 92.06 128 GLU A O 1
ATOM 993 N N . ALA A 1 129 ? 6.569 4.831 1.023 1.00 91.19 129 ALA A N 1
ATOM 994 C CA . ALA A 1 129 ? 5.178 5.215 0.810 1.00 91.19 129 ALA A CA 1
ATOM 995 C C . ALA A 1 129 ? 4.206 4.197 1.421 1.00 91.19 129 ALA A C 1
ATOM 997 O O . ALA A 1 129 ? 3.295 4.593 2.151 1.00 91.19 129 ALA A O 1
ATOM 998 N N . PHE A 1 130 ? 4.427 2.899 1.191 1.00 92.50 130 PHE A N 1
ATOM 999 C CA . PHE A 1 130 ? 3.614 1.835 1.779 1.00 92.50 130 PHE A CA 1
ATOM 1000 C C . PHE A 1 130 ? 3.738 1.790 3.300 1.00 92.50 130 PHE A C 1
ATOM 1002 O O . PHE A 1 130 ? 2.728 1.665 3.985 1.00 92.50 130 PHE A O 1
ATOM 1009 N N . THR A 1 131 ? 4.945 1.930 3.850 1.00 95.00 131 THR A N 1
ATOM 1010 C CA . THR A 1 131 ? 5.141 1.890 5.307 1.00 95.00 131 THR A CA 1
ATOM 1011 C C . THR A 1 131 ? 4.394 3.029 5.999 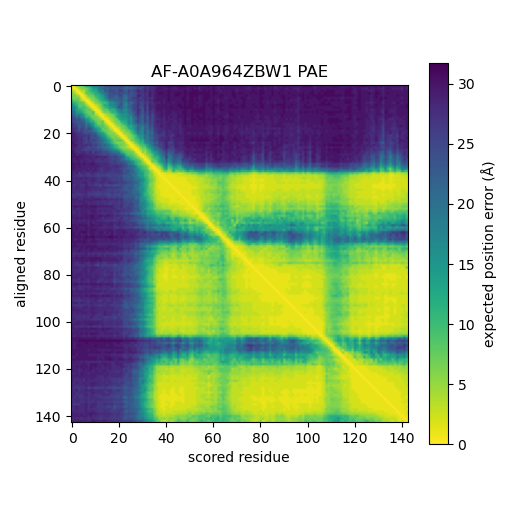1.00 95.00 131 THR A C 1
ATOM 1013 O O . THR A 1 131 ? 3.703 2.800 6.992 1.00 95.00 131 THR A O 1
ATOM 1016 N N . ASP A 1 132 ? 4.515 4.258 5.486 1.00 95.50 132 ASP A N 1
ATOM 1017 C CA . ASP A 1 132 ? 3.808 5.423 6.034 1.00 95.50 132 ASP A CA 1
ATOM 1018 C C . ASP A 1 132 ? 2.288 5.261 5.900 1.00 95.50 132 ASP A C 1
ATOM 1020 O O . ASP A 1 132 ? 1.542 5.507 6.849 1.00 95.50 132 ASP A O 1
ATOM 1024 N N . TRP A 1 133 ? 1.830 4.787 4.742 1.00 95.94 133 TRP A N 1
ATOM 1025 C CA . TRP A 1 133 ? 0.417 4.562 4.474 1.00 95.94 133 TRP A CA 1
ATOM 1026 C C . TRP A 1 133 ? -0.209 3.508 5.390 1.00 95.94 133 TRP A C 1
ATOM 1028 O O . TRP A 1 133 ? -1.233 3.788 6.016 1.00 95.94 133 TRP A O 1
ATOM 1038 N N . ILE A 1 134 ? 0.412 2.331 5.530 1.00 95.88 134 ILE A N 1
ATOM 1039 C CA . ILE A 1 134 ? -0.109 1.240 6.367 1.00 95.88 134 ILE A CA 1
ATOM 1040 C C . ILE A 1 134 ? -0.175 1.687 7.828 1.00 95.88 134 ILE A C 1
ATOM 1042 O O . ILE A 1 134 ? -1.202 1.500 8.469 1.00 95.88 134 ILE A O 1
ATOM 1046 N N . LYS A 1 135 ? 0.866 2.355 8.345 1.00 96.06 135 LYS A N 1
ATOM 1047 C CA . LYS A 1 135 ? 0.877 2.854 9.733 1.00 96.06 135 LYS A CA 1
ATOM 1048 C C . LYS A 1 135 ? -0.250 3.838 10.021 1.00 96.06 135 LYS A C 1
ATOM 1050 O O . LYS A 1 135 ? -0.814 3.824 11.109 1.00 96.06 135 LYS A O 1
ATOM 1055 N N . ARG A 1 136 ? -0.557 4.723 9.071 1.00 95.19 136 ARG A N 1
ATOM 1056 C CA . ARG A 1 136 ? -1.654 5.689 9.224 1.00 95.19 136 ARG A CA 1
ATOM 1057 C C . ARG A 1 136 ? -3.011 5.010 9.131 1.00 95.19 136 ARG A C 1
ATOM 1059 O O . ARG A 1 136 ? -3.896 5.360 9.898 1.00 95.19 136 ARG A O 1
ATOM 1066 N N . SER A 1 137 ? -3.146 4.062 8.210 1.00 95.31 137 SER A N 1
ATOM 1067 C CA . SER A 1 137 ? -4.391 3.335 7.964 1.00 95.31 137 SER A CA 1
ATOM 1068 C C . SER A 1 137 ? -4.738 2.403 9.126 1.00 95.31 137 SER A C 1
ATOM 1070 O O . SER A 1 137 ? -5.864 2.421 9.592 1.00 95.31 137 SER A O 1
ATOM 1072 N N . ALA A 1 138 ? -3.757 1.685 9.682 1.00 94.62 138 ALA A N 1
ATOM 1073 C CA . ALA A 1 138 ? -3.940 0.828 10.859 1.00 94.62 138 ALA A CA 1
ATOM 1074 C C . ALA A 1 138 ? -4.279 1.611 12.144 1.00 94.62 138 ALA A C 1
ATOM 1076 O O . ALA A 1 138 ? -4.753 1.035 13.117 1.00 94.62 138 ALA A O 1
ATOM 1077 N N . ALA A 1 139 ? -4.028 2.923 12.164 1.00 93.12 139 ALA A N 1
ATOM 1078 C CA . ALA A 1 139 ? -4.430 3.809 13.253 1.00 93.12 139 ALA A CA 1
ATOM 1079 C C . ALA A 1 139 ? -5.816 4.448 13.033 1.00 93.12 139 ALA A C 1
ATOM 1081 O O . ALA A 1 139 ? -6.289 5.170 13.914 1.00 93.12 139 ALA A O 1
ATOM 1082 N N . ASP A 1 140 ? -6.447 4.236 11.873 1.00 89.62 140 ASP A N 1
ATOM 1083 C CA . ASP A 1 140 ? -7.796 4.721 11.590 1.00 89.62 140 ASP A CA 1
ATOM 1084 C C . ASP A 1 140 ? -8.826 3.702 12.107 1.00 89.62 140 ASP A C 1
ATOM 1086 O O . ASP A 1 140 ? -8.892 2.592 11.588 1.00 89.62 140 ASP A O 1
ATOM 1090 N N . PRO A 1 141 ? -9.669 4.050 13.097 1.00 87.44 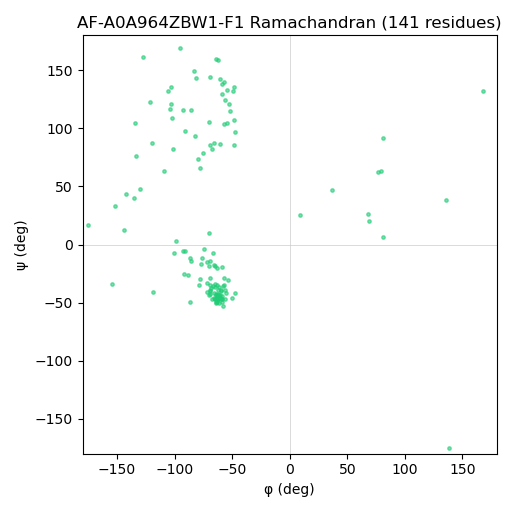141 PRO A N 1
ATOM 1091 C CA . PRO A 1 141 ? -10.657 3.125 13.656 1.00 87.44 141 PRO A CA 1
ATOM 1092 C C . PRO A 1 141 ? -11.769 2.721 12.672 1.00 87.44 141 PRO A C 1
ATOM 1094 O O . PRO A 1 141 ? -12.619 1.903 13.022 1.00 87.44 141 PRO A O 1
ATOM 1097 N N . LYS A 1 142 ? -11.830 3.332 11.484 1.00 88.06 142 LYS A N 1
ATOM 1098 C CA . LYS A 1 142 ? -12.786 2.969 10.429 1.00 88.06 142 LYS A CA 1
ATOM 1099 C C . LYS A 1 142 ? -12.285 1.839 9.523 1.00 88.06 142 LYS A C 1
ATOM 1101 O O . LYS A 1 142 ? -13.083 1.355 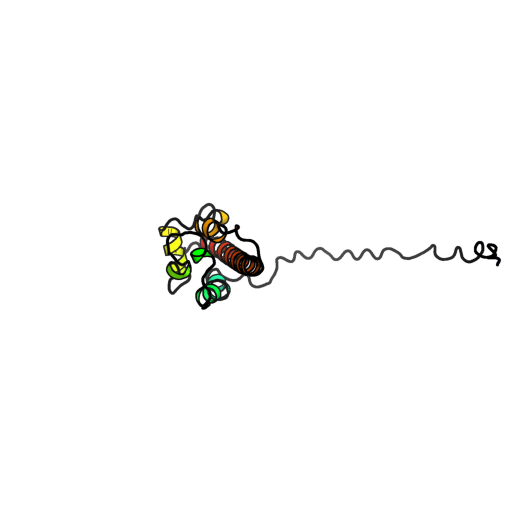8.718 1.00 88.06 142 LYS A O 1
ATOM 1106 N N . LEU A 1 143 ? -11.003 1.476 9.613 1.00 82.69 143 LEU A N 1
ATOM 1107 C CA . LEU A 1 143 ? -10.307 0.536 8.728 1.00 82.69 143 LEU A CA 1
ATOM 1108 C C . LEU A 1 143 ? -9.834 -0.731 9.443 1.00 82.69 143 LEU A C 1
ATOM 1110 O O . LEU A 1 143 ? -9.865 -0.789 10.687 1.00 82.69 143 LEU A O 1
#

Secondary structure (DSSP, 8-state):
------SSSSS-----S-----------------S----HHHHIIIIIHHHHHSSSPPGGGGTTSTT--GGGG--SSHHHHHHHHHHTT-S-SS-GGG-HHHHHHH------SHHHHHHHHHHHHHHHHHHHHHHHHTT-TT-

=== Feature glossary ===
Legend for the data blocks above and below:

— What the protein is —

The amino-acid sequence is the 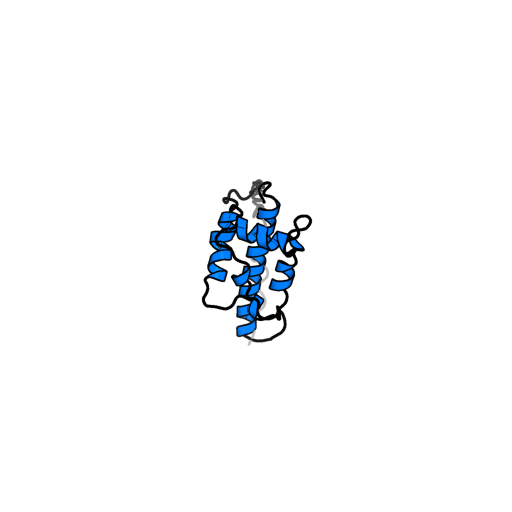protein's primary structure: the linear order of residues from the N-terminus to the C-terminus, written in one-letter code. Everything else here — the 3D coordinates, the secondary structure, the domain annotations — is ultimately a consequence of this string.

Functional annotations link the protein to curated databases. InterPro entries identify conserved domains and families by matching the sequence against member-database signatures (Pfam, PROSITE, CDD, …). Gene Ontology (GO) terms describe molecular function, biological process, and cellular component in a controlled vocabulary. CATH places the structure in a hierarchical fold classification (Class/Architecture/Topology/Homologous-superfamily). The organism is the source species.

— Where its atoms are —

Atomic coordinates in PDBx/mmCIF format — the same representation the Protein Data Bank distributes. Each line of the _atom_site loop places one backbone atom in Cartesian space (units: ångströms, origin: arbitrary).

The six renders are orthographic views along the three Cartesian axes in both directions. Representation (cartoon, sticks, or surface) and color scheme (sequence-rainbow or by-chain) vary across proteins so the training set covers all the common visualization conventions.

— Local backbone conformation —

Eight-state secondary structure (DSSP): H is the canonical α-helix, G the tighter 3₁₀-helix, I the wider π-helix; E/B are β-structure, T and S are turns and bends, and '-' is everything else. DSSP derives these from the pattern of main-chain N–H···O=C hydrogen bonds, not from the sequence.

Three-state secondary structure (P-SEA) collapses the eight DSSP classes into helix (a), strand (b), and coil (c). P-SEA assigns these from Cα geometry alone — distances and angles — without requiring backbone oxygens, so it works on any Cα trace.

φ (phi) and ψ (psi) are the two rotatable backbone dihedrals per residue: φ is the C(i-1)–N–Cα–C torsion, ψ is the N–Cα–C–N(i+1) torsion, both in degrees on (−180°, 180°]. α-helical residues cluster near (−60°, −45°); β-strand residues near (−120°, +130°). A Ramachandran plot is simply a scatter of (φ, ψ) for every residue.

— Global shape and packing —

The geometric summary reports three shape descriptors. Rg (radius of gyration) measures how spread out the Cα atoms are about their centre of mass; compact globular proteins have small Rg, elongated or unfolded ones large. Cα contacts (<8 Å, |i−j|>4) count long-range residue pairs in spatial proximity — high for tightly packed folds, near zero for rods or random coil. The bounding-box extents give the protein's footprint along x, y, z in Å.

SASA measures how much of the protein is reachable by solvent. It is computed by rolling a water-sized probe over the atomic surface and summing the exposed area (Å²). Per-residue SASA distinguishes core (buried, low SASA) from surface (exposed, high SASA) residues; total SASA is a whole-molecule size measure.

Plot images: a contact map (which residues are close in 3D, as an N×N binary image), a Ramachandran scatter (backbone torsion angles, revealing secondary-structure composition at a glance), and — for AlphaFold structures — a PAE heatmap (pairwise prediction confidence).

— Structural neighborhood —

A 3Di character summarizes, for each residue, the relative orientation of the Cα frame of its nearest spatial neighbor. Because it encodes fold topology rather than chemistry, 3Di alignments detect remote structural similarity that sequence alignment misses.

The Foldseek neighbor list gives the closest experimentally determined structures in the PDB, ranked by structural alignment. TM-score near 1 means near-identical fold; near 0.3 means only rough topology match. This is how one finds what a novel AlphaFold prediction most resembles in the solved-structure universe.

— Confidence and disorder —

For AlphaFold models, the B-factor field carries pLDDT — the model's own estimate of local accuracy on a 0–100 scale. Regions with pLDDT<50 should be treated as essentially unmodeled; they often correspond to intrinsically disordered segments.

Crystallographic B-factors measure how much each atom's electron density is smeared out, in Å². They rise in mobile loops and surface residues and fall in the buried interior. In AlphaFold models this column is repurposed to hold pLDDT instead.

Predicted Aligned Error (PAE) is an AlphaFold confidence matrix: entry (i, j) is the expected error in the position of residue j, in ångströms, when the prediction is superimposed on the true structure at residue i. Low PAE within a block of residues means that block is internally rigid and well-predicted; high PAE between two blocks means their relative placement is uncertain even if each block individually is confident.